Protein AF-A0A8T6DX79-F1 (afdb_monomer_lite)

Structure (mmCIF, N/CA/C/O backbone):
data_AF-A0A8T6DX79-F1
#
_entry.id   AF-A0A8T6DX79-F1
#
loop_
_atom_site.group_PDB
_atom_site.id
_atom_site.type_symbol
_atom_site.label_atom_id
_atom_site.label_alt_id
_atom_site.label_comp_id
_atom_site.label_asym_id
_atom_site.label_entity_id
_atom_site.label_seq_id
_atom_site.pdbx_PDB_ins_code
_atom_site.Cartn_x
_atom_site.Cartn_y
_atom_site.Cartn_z
_atom_site.occupancy
_atom_site.B_iso_or_equiv
_atom_site.auth_seq_id
_atom_site.auth_comp_id
_atom_site.auth_asym_id
_atom_site.auth_atom_id
_atom_site.pdbx_PDB_model_num
ATOM 1 N N . MET A 1 1 ? -16.653 10.012 20.484 1.00 78.50 1 MET A N 1
ATOM 2 C CA . MET A 1 1 ? -17.077 10.341 19.106 1.00 78.50 1 MET A CA 1
ATOM 3 C C . MET A 1 1 ? -15.814 10.421 18.274 1.00 78.50 1 MET A C 1
ATOM 5 O O . MET A 1 1 ? -14.936 11.178 18.661 1.00 78.50 1 MET A O 1
ATOM 9 N N . ALA A 1 2 ? -15.679 9.596 17.235 1.00 87.50 2 ALA A N 1
ATOM 10 C CA . ALA A 1 2 ? -14.540 9.672 16.322 1.00 87.50 2 ALA A CA 1
ATOM 11 C C . ALA A 1 2 ? -14.787 10.757 15.262 1.00 87.50 2 ALA A C 1
ATOM 13 O O . ALA A 1 2 ? -15.938 11.005 14.898 1.00 87.50 2 ALA A O 1
ATOM 14 N N . THR A 1 3 ? -13.716 11.373 14.764 1.00 96.00 3 THR A N 1
ATOM 15 C CA . THR A 1 3 ? -13.777 12.414 13.730 1.00 96.00 3 THR A CA 1
ATOM 16 C C . THR A 1 3 ? -12.907 12.004 12.551 1.00 96.00 3 THR A C 1
ATOM 18 O O . THR A 1 3 ? -11.739 11.670 12.727 1.00 96.00 3 THR A O 1
ATOM 21 N N . ILE A 1 4 ? -13.461 12.050 11.339 1.00 97.06 4 ILE A N 1
ATOM 22 C CA . ILE A 1 4 ? -12.685 11.867 10.109 1.00 97.06 4 ILE A CA 1
ATOM 23 C C . ILE A 1 4 ? -12.066 13.217 9.750 1.00 97.06 4 ILE A C 1
ATOM 25 O O . ILE A 1 4 ? -12.785 14.160 9.428 1.00 97.06 4 ILE A O 1
ATOM 29 N N . VAL A 1 5 ? -10.737 13.302 9.812 1.00 97.88 5 VAL A N 1
ATOM 30 C CA . VAL A 1 5 ? -9.989 14.547 9.555 1.00 97.88 5 VAL A CA 1
ATOM 31 C C . VAL A 1 5 ? -9.485 14.668 8.116 1.00 97.88 5 VAL A C 1
ATOM 33 O O . VAL A 1 5 ? -9.129 15.757 7.678 1.00 97.88 5 VAL A O 1
ATOM 36 N N . GLY A 1 6 ? -9.484 13.573 7.350 1.00 97.38 6 GLY A N 1
ATOM 37 C CA . GLY A 1 6 ? -9.036 13.579 5.962 1.00 97.38 6 GLY A CA 1
ATOM 38 C C . GLY A 1 6 ? -9.312 12.273 5.227 1.00 97.38 6 GLY A C 1
ATOM 39 O O . GLY A 1 6 ? -9.641 11.246 5.821 1.00 97.38 6 GLY A O 1
ATOM 40 N N . THR A 1 7 ? -9.181 12.315 3.905 1.00 97.38 7 THR A N 1
ATOM 41 C CA . THR A 1 7 ? -9.243 11.137 3.036 1.00 97.38 7 THR A CA 1
ATOM 42 C C . THR A 1 7 ? -8.224 11.306 1.921 1.00 97.38 7 THR A C 1
ATOM 44 O O . 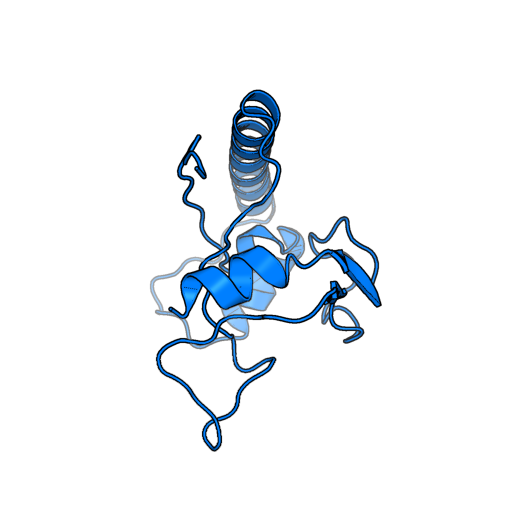THR A 1 7 ? -8.155 12.358 1.288 1.00 97.38 7 THR A O 1
ATOM 47 N N . PHE A 1 8 ? -7.427 10.268 1.691 1.00 96.56 8 PHE A N 1
ATOM 48 C CA . PHE A 1 8 ? -6.294 10.309 0.778 1.00 96.56 8 PHE A CA 1
ATOM 49 C C . PHE A 1 8 ? -6.288 9.086 -0.129 1.00 96.56 8 PHE A C 1
ATOM 51 O O . PHE A 1 8 ? -6.672 7.995 0.285 1.00 96.56 8 PHE A O 1
ATOM 58 N N . PHE A 1 9 ? -5.814 9.270 -1.359 1.00 95.38 9 PHE A N 1
ATOM 59 C CA . PHE A 1 9 ? -5.777 8.222 -2.372 1.00 95.38 9 PHE A CA 1
ATOM 60 C C . PHE A 1 9 ? -4.421 8.239 -3.070 1.00 95.38 9 PHE A C 1
ATOM 62 O O . PHE A 1 9 ? -3.950 9.294 -3.494 1.00 95.38 9 PHE A O 1
ATOM 69 N N . HIS A 1 10 ? -3.802 7.071 -3.223 1.00 9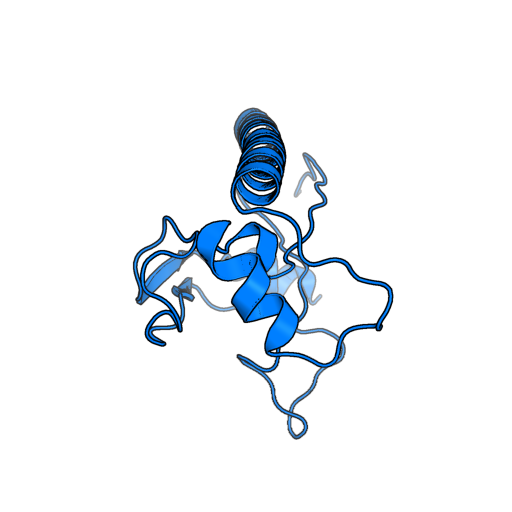2.81 10 HIS A N 1
ATOM 70 C CA . HIS A 1 10 ? -2.617 6.907 -4.055 1.00 92.81 10 HIS A CA 1
ATOM 71 C C . HIS A 1 10 ? -2.547 5.492 -4.634 1.00 92.81 10 HIS A C 1
ATOM 73 O O . HIS A 1 10 ? -3.194 4.565 -4.152 1.00 92.81 10 HIS A O 1
ATOM 79 N N . SER A 1 11 ? -1.734 5.318 -5.675 1.00 91.25 11 SER A N 1
ATOM 80 C CA . SER A 1 11 ? -1.448 3.994 -6.230 1.00 91.25 11 SER A CA 1
ATOM 81 C C . SER A 1 11 ? -0.489 3.214 -5.326 1.00 91.25 11 SER A C 1
ATOM 83 O O . SER A 1 11 ? 0.515 3.766 -4.870 1.00 91.25 11 SER A O 1
ATOM 85 N N . HIS A 1 12 ? -0.754 1.925 -5.117 1.00 88.50 12 HIS A N 1
ATOM 86 C CA . HIS A 1 12 ? 0.164 0.969 -4.481 1.00 88.50 12 HIS A CA 1
ATOM 87 C C . HIS A 1 12 ? 0.815 0.022 -5.512 1.00 88.50 12 HIS A C 1
ATOM 89 O O . HIS A 1 12 ? 1.363 -1.022 -5.160 1.00 88.50 12 HIS A O 1
ATOM 95 N N . GLY A 1 13 ? 0.755 0.366 -6.805 1.00 84.00 13 GLY A N 1
ATOM 96 C CA . GLY A 1 13 ? 1.368 -0.434 -7.865 1.00 84.00 13 GLY A CA 1
ATOM 97 C C . GLY A 1 13 ? 2.884 -0.536 -7.688 1.00 84.00 13 GLY A C 1
ATOM 98 O O . GLY A 1 13 ? 3.528 0.434 -7.317 1.00 84.00 13 GLY A O 1
ATOM 99 N N . GLY A 1 14 ? 3.476 -1.693 -7.999 1.00 76.94 14 GLY A N 1
ATOM 100 C CA . GLY A 1 14 ? 4.878 -1.986 -7.662 1.00 76.94 14 GLY A CA 1
ATOM 101 C C . GLY A 1 14 ? 5.880 -0.873 -8.004 1.00 76.94 14 GLY A C 1
ATOM 102 O O . GLY A 1 14 ? 6.727 -0.548 -7.182 1.00 76.94 14 GLY A O 1
ATOM 103 N N . THR A 1 15 ? 5.760 -0.211 -9.159 1.00 80.88 15 THR A N 1
ATOM 104 C CA . THR A 1 15 ? 6.683 0.865 -9.578 1.00 80.88 15 THR A CA 1
ATOM 105 C C . THR A 1 15 ? 6.684 2.093 -8.667 1.00 80.88 15 THR A C 1
ATOM 107 O O . THR A 1 15 ? 7.612 2.883 -8.756 1.00 80.88 15 THR A O 1
ATOM 110 N N . THR A 1 16 ? 5.701 2.265 -7.778 1.00 85.00 16 THR A N 1
ATOM 111 C CA . THR A 1 16 ? 5.708 3.353 -6.785 1.00 85.00 16 THR A CA 1
ATOM 112 C C . THR A 1 16 ? 6.679 3.113 -5.631 1.00 85.00 16 THR A C 1
ATOM 114 O O . THR A 1 16 ? 7.015 4.055 -4.925 1.00 85.00 16 THR A O 1
ATOM 117 N N . SER A 1 17 ? 7.132 1.871 -5.439 1.00 76.81 17 SER A N 1
ATOM 118 C CA . SER A 1 17 ? 8.103 1.496 -4.403 1.00 76.81 17 SER A CA 1
ATOM 119 C C . SER A 1 17 ? 9.383 0.874 -4.971 1.00 76.81 17 SER A C 1
ATOM 121 O O . SER A 1 17 ? 10.363 0.734 -4.246 1.00 76.81 17 SER A O 1
ATOM 123 N N . LEU A 1 18 ? 9.412 0.513 -6.260 1.00 81.31 18 LEU A N 1
ATOM 124 C CA . LEU A 1 18 ? 10.601 -0.011 -6.943 1.00 81.31 18 LEU A CA 1
ATOM 125 C C . LEU A 1 18 ? 11.558 1.117 -7.375 1.00 81.31 18 LEU A C 1
ATOM 127 O O . LEU A 1 18 ? 11.086 2.101 -7.946 1.00 81.31 18 LEU A O 1
ATOM 131 N N . PRO A 1 19 ? 12.886 0.944 -7.227 1.00 85.56 19 PRO A N 1
ATOM 132 C CA . PRO A 1 19 ? 13.885 1.783 -7.870 1.00 85.56 19 PRO A C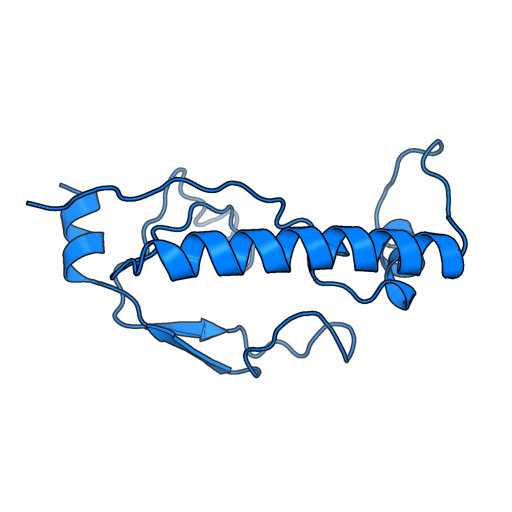A 1
ATOM 133 C C . PRO A 1 19 ? 13.669 1.839 -9.385 1.00 85.56 19 PRO A C 1
ATOM 135 O O . PRO A 1 19 ? 13.357 0.801 -9.991 1.00 85.56 19 PRO A O 1
ATOM 138 N N . PRO A 1 20 ? 13.817 3.021 -10.006 1.00 91.19 20 PRO A N 1
ATOM 139 C CA . PRO A 1 20 ? 13.594 3.213 -11.438 1.00 91.19 20 PRO A CA 1
ATOM 140 C C . PRO A 1 20 ? 14.473 2.324 -12.330 1.00 91.19 20 PRO A C 1
ATOM 142 O O . PRO A 1 20 ? 14.060 1.969 -13.435 1.00 91.19 20 PRO A O 1
ATOM 145 N N . GLU A 1 21 ? 15.642 1.905 -11.846 1.00 90.56 21 GLU A N 1
ATOM 146 C CA . GLU A 1 21 ? 16.586 1.001 -12.515 1.00 90.56 21 GLU A CA 1
ATOM 147 C C . GLU A 1 21 ? 15.960 -0.366 -12.810 1.00 90.56 21 GLU A C 1
ATOM 149 O O . GLU A 1 21 ? 16.285 -1.011 -13.806 1.00 90.56 21 GLU A O 1
ATOM 154 N N . LEU A 1 22 ? 15.018 -0.794 -11.968 1.00 88.19 22 LEU A N 1
ATOM 155 C CA . LEU A 1 22 ? 14.401 -2.116 -12.029 1.00 88.19 22 LEU A CA 1
ATOM 156 C C . LEU A 1 22 ? 13.064 -2.110 -12.778 1.00 88.19 22 LEU A C 1
ATOM 158 O O . LEU A 1 22 ? 12.449 -3.162 -12.959 1.00 88.19 22 LEU A O 1
ATOM 162 N N . TRP A 1 23 ? 12.576 -0.947 -13.223 1.00 90.00 23 TRP A N 1
ATOM 163 C CA . TRP A 1 23 ? 11.243 -0.827 -13.820 1.00 90.00 23 TRP A CA 1
ATOM 164 C C . TRP A 1 23 ? 11.110 -1.579 -15.143 1.00 90.00 23 TRP A C 1
ATOM 166 O O . TRP A 1 23 ? 10.087 -2.222 -15.369 1.00 90.00 23 TRP A O 1
ATOM 176 N N . VAL A 1 24 ? 12.131 -1.535 -16.004 1.00 90.62 24 VAL A N 1
ATOM 177 C CA . VAL A 1 24 ? 12.123 -2.248 -17.295 1.00 90.62 24 VAL A CA 1
ATOM 178 C C . VAL A 1 24 ? 12.135 -3.760 -17.080 1.00 90.62 24 VAL A C 1
ATOM 180 O O . VAL A 1 24 ? 11.306 -4.463 -17.653 1.00 90.62 24 VAL A O 1
ATOM 183 N N . GLU A 1 25 ? 13.015 -4.259 -16.207 1.00 87.62 25 GLU A N 1
ATOM 184 C CA . GLU A 1 25 ? 13.063 -5.681 -15.844 1.00 87.62 25 GLU A CA 1
ATOM 185 C C . GLU A 1 25 ? 11.708 -6.148 -15.296 1.00 87.62 25 GLU A C 1
ATOM 187 O O . GLU A 1 25 ? 11.127 -7.118 -15.782 1.00 87.62 25 GLU A O 1
ATOM 192 N N . ARG A 1 26 ? 11.151 -5.410 -14.328 1.00 85.06 26 ARG A N 1
ATOM 193 C CA . ARG A 1 26 ? 9.867 -5.738 -13.695 1.00 85.06 26 ARG A CA 1
ATOM 194 C C . ARG A 1 26 ? 8.697 -5.691 -14.669 1.00 85.06 26 ARG A C 1
ATOM 196 O O . ARG A 1 26 ? 7.793 -6.516 -14.550 1.00 85.06 26 ARG A O 1
ATOM 203 N N . ARG A 1 27 ? 8.715 -4.758 -15.623 1.00 86.75 27 ARG A N 1
ATOM 204 C CA . ARG A 1 27 ? 7.721 -4.659 -16.694 1.00 86.75 27 ARG A CA 1
ATOM 205 C C . ARG A 1 27 ? 7.801 -5.869 -17.627 1.00 86.75 27 ARG A C 1
ATOM 207 O O . ARG A 1 27 ? 6.776 -6.482 -17.894 1.00 86.75 27 ARG A O 1
ATOM 214 N N . ASN A 1 28 ? 9.004 -6.248 -18.054 1.00 87.69 28 ASN A N 1
ATOM 215 C CA . ASN A 1 28 ? 9.222 -7.378 -18.961 1.00 87.69 28 ASN A CA 1
ATOM 216 C C . ASN A 1 28 ? 8.998 -8.749 -18.290 1.00 87.69 28 ASN A C 1
ATOM 218 O O . ASN A 1 28 ? 8.760 -9.735 -18.978 1.00 87.69 28 ASN A O 1
ATOM 222 N N . ALA A 1 29 ? 9.035 -8.824 -16.955 1.00 86.25 29 ALA A N 1
ATOM 223 C CA . ALA A 1 29 ? 8.771 -10.046 -16.190 1.00 86.25 29 ALA A CA 1
ATOM 224 C C . ALA A 1 29 ? 7.284 -10.458 -16.142 1.00 86.25 29 ALA A C 1
ATOM 226 O O . ALA A 1 29 ? 6.940 -11.453 -15.501 1.00 86.25 29 ALA A O 1
ATOM 227 N N . ARG A 1 30 ? 6.381 -9.686 -16.759 1.00 82.19 30 ARG A N 1
ATOM 228 C CA . ARG A 1 30 ? 4.937 -9.948 -16.784 1.00 82.19 30 ARG A CA 1
ATOM 229 C C . ARG A 1 30 ? 4.406 -9.819 -18.214 1.00 82.19 30 ARG A C 1
ATOM 231 O O . ARG A 1 30 ? 4.971 -9.057 -18.994 1.00 82.19 30 ARG A O 1
ATOM 238 N N . PRO A 1 31 ? 3.304 -10.504 -18.567 1.00 86.12 31 PRO A N 1
ATOM 239 C CA . PRO A 1 31 ? 2.604 -10.230 -19.815 1.00 86.12 31 PRO A CA 1
ATOM 240 C C . PRO A 1 31 ? 2.127 -8.774 -19.818 1.00 86.12 31 PRO A C 1
ATOM 242 O O . PRO A 1 31 ? 1.269 -8.388 -19.024 1.00 86.12 31 PRO A O 1
ATOM 245 N N . ILE A 1 32 ? 2.708 -7.961 -20.693 1.00 87.06 32 ILE A N 1
ATOM 246 C CA . ILE A 1 32 ? 2.301 -6.575 -20.931 1.00 87.06 32 ILE A CA 1
ATOM 247 C C . ILE A 1 32 ? 1.759 -6.451 -22.349 1.00 87.06 32 ILE A C 1
ATOM 249 O O . ILE A 1 32 ? 2.061 -7.267 -23.222 1.00 87.06 32 ILE A O 1
ATOM 253 N N . ARG A 1 33 ? 0.960 -5.414 -22.595 1.00 89.12 33 ARG A N 1
ATOM 254 C CA . ARG A 1 33 ? 0.516 -5.107 -23.955 1.00 89.12 33 ARG A CA 1
ATOM 255 C C . ARG A 1 33 ? 1.719 -4.703 -24.815 1.00 89.12 33 ARG A C 1
ATOM 257 O O . ARG A 1 33 ? 2.623 -4.022 -24.335 1.00 89.12 33 ARG A O 1
ATOM 264 N N . ALA A 1 34 ? 1.702 -5.097 -26.088 1.00 87.75 34 ALA A N 1
ATOM 265 C CA . ALA A 1 34 ? 2.799 -4.844 -27.027 1.00 87.75 34 ALA A CA 1
ATOM 266 C C . ALA A 1 34 ? 3.065 -3.347 -27.286 1.00 87.75 34 ALA A C 1
ATOM 268 O O . ALA A 1 34 ? 4.142 -2.990 -27.752 1.00 87.75 34 ALA A O 1
ATOM 269 N N . ASP A 1 35 ? 2.099 -2.477 -26.981 1.00 90.88 35 ASP A N 1
ATOM 270 C CA . ASP A 1 35 ? 2.193 -1.024 -27.133 1.00 90.88 35 ASP A CA 1
ATOM 271 C C . ASP A 1 35 ? 2.856 -0.318 -25.938 1.00 90.88 35 ASP A C 1
ATOM 273 O O . ASP A 1 35 ? 3.050 0.895 -25.982 1.00 90.88 35 ASP A O 1
ATOM 277 N N . VAL A 1 36 ? 3.205 -1.037 -24.865 1.00 87.00 36 VAL A N 1
ATOM 278 C CA . VAL A 1 36 ? 3.865 -0.443 -23.696 1.00 87.00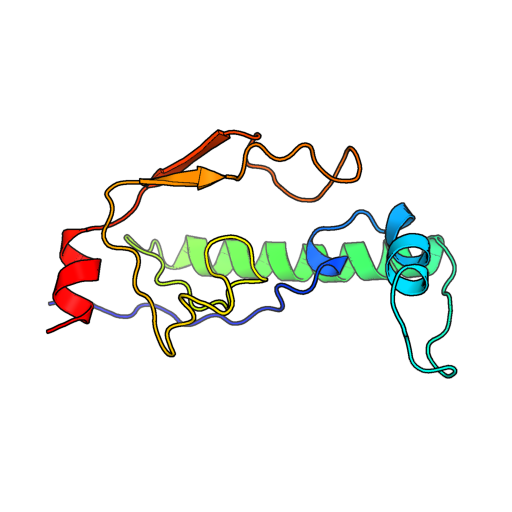 36 VAL A CA 1
ATOM 279 C C . VAL A 1 36 ? 5.364 -0.293 -23.980 1.00 87.00 36 VAL A C 1
ATOM 281 O O . VAL A 1 36 ? 6.067 -1.302 -24.072 1.00 87.00 36 VAL A O 1
ATOM 284 N N . PRO A 1 37 ? 5.896 0.940 -24.087 1.00 89.00 37 PRO A N 1
ATOM 285 C CA . PRO A 1 37 ? 7.295 1.135 -24.426 1.00 89.00 37 PRO A CA 1
ATOM 286 C C . PRO A 1 37 ? 8.213 0.807 -23.244 1.00 89.00 37 PRO A C 1
ATOM 288 O O . PRO A 1 37 ? 7.878 1.027 -22.075 1.00 89.00 37 PRO A O 1
ATOM 291 N N . ASN A 1 38 ? 9.426 0.359 -23.567 1.00 91.94 38 ASN A N 1
ATOM 292 C CA . ASN A 1 38 ? 10.541 0.407 -22.632 1.00 91.94 38 ASN A CA 1
ATOM 293 C C . ASN A 1 38 ? 11.224 1.768 -22.735 1.00 91.94 38 ASN A C 1
ATOM 295 O O . ASN A 1 38 ? 11.849 2.102 -23.736 1.00 91.94 38 ASN A O 1
ATOM 299 N N . GLU A 1 39 ? 11.050 2.562 -21.687 1.00 93.31 39 GLU A N 1
ATOM 300 C CA . GLU A 1 39 ? 11.639 3.891 -21.568 1.00 93.31 39 GLU A CA 1
ATOM 301 C C . GLU A 1 39 ? 13.097 3.809 -21.112 1.00 93.31 39 GLU A C 1
ATOM 303 O O . GLU A 1 39 ? 13.499 2.853 -20.440 1.00 93.31 39 GLU A O 1
ATOM 308 N N . SER A 1 40 ? 13.886 4.829 -21.460 1.00 95.88 40 SER A N 1
ATOM 309 C CA . SER A 1 40 ? 15.268 4.940 -20.995 1.00 95.88 40 SER A CA 1
ATOM 310 C C . SER A 1 40 ? 15.332 5.075 -19.470 1.00 95.88 40 SER A C 1
ATOM 312 O O . SER A 1 40 ? 14.382 5.525 -18.821 1.00 95.88 40 SER A O 1
ATOM 314 N N . LEU A 1 41 ? 16.483 4.724 -18.890 1.00 95.44 41 LEU A N 1
ATOM 315 C CA . LEU A 1 41 ? 16.722 4.885 -17.455 1.00 95.44 41 LEU A CA 1
ATOM 316 C C . LEU A 1 41 ? 16.507 6.336 -16.998 1.00 95.44 41 LEU A C 1
ATOM 318 O O . LEU A 1 41 ? 15.856 6.566 -15.986 1.00 95.44 41 LEU A O 1
ATOM 322 N N . GLU A 1 42 ? 16.980 7.311 -17.776 1.00 97.75 42 GLU A N 1
ATOM 323 C CA . GLU A 1 42 ? 16.795 8.739 -17.496 1.00 97.75 42 GLU A CA 1
ATOM 324 C C . GLU A 1 42 ? 15.310 9.123 -17.376 1.00 97.75 42 GLU A C 1
ATOM 326 O O . GLU A 1 42 ? 14.907 9.805 -16.429 1.00 97.75 42 GLU A O 1
ATOM 331 N N . VAL A 1 43 ? 14.467 8.629 -18.291 1.00 96.56 43 VAL A N 1
ATOM 332 C CA . VAL A 1 43 ? 13.017 8.870 -18.249 1.00 96.56 43 VAL A CA 1
ATOM 333 C C . VAL A 1 43 ? 12.383 8.192 -17.031 1.00 96.56 43 VAL A C 1
ATOM 335 O O . VAL A 1 43 ? 11.544 8.808 -16.367 1.00 96.56 43 VAL A O 1
ATOM 338 N N . ASN A 1 44 ? 12.798 6.965 -16.695 1.00 94.94 44 ASN A N 1
ATOM 339 C CA . ASN A 1 44 ? 12.315 6.263 -15.501 1.00 94.94 44 ASN A CA 1
ATOM 340 C C . ASN A 1 44 ? 12.692 7.016 -14.216 1.00 94.94 44 ASN A C 1
ATOM 342 O O . ASN A 1 44 ? 11.821 7.242 -13.379 1.00 94.94 44 ASN A O 1
ATOM 346 N N . ILE A 1 45 ? 13.940 7.481 -14.084 1.00 95.00 45 ILE A N 1
ATOM 347 C CA . ILE A 1 45 ? 14.402 8.290 -12.941 1.00 95.00 45 ILE A CA 1
ATOM 348 C C . ILE A 1 45 ? 13.573 9.572 -12.827 1.00 95.00 45 ILE A C 1
ATOM 350 O O . ILE A 1 45 ? 13.049 9.890 -11.760 1.00 95.00 45 ILE A O 1
ATOM 354 N N . SER A 1 46 ? 13.378 10.286 -13.940 1.00 96.25 46 SER A N 1
ATOM 355 C CA . SER A 1 46 ? 12.553 11.498 -13.973 1.00 96.25 46 SER A CA 1
ATOM 356 C C . SER A 1 46 ? 11.117 11.237 -13.491 1.00 96.25 46 SER A C 1
ATOM 358 O O . SER A 1 46 ? 10.554 12.026 -12.729 1.00 96.25 46 SER A O 1
ATOM 360 N N . LYS A 1 47 ? 10.510 10.113 -13.892 1.00 94.44 47 LYS A N 1
ATOM 361 C CA . LYS A 1 47 ? 9.171 9.695 -13.443 1.00 94.44 47 LYS A CA 1
ATOM 362 C C . LYS A 1 47 ? 9.132 9.285 -11.972 1.00 94.44 47 LYS A C 1
ATOM 364 O O . LYS A 1 47 ? 8.186 9.659 -11.276 1.00 94.44 47 LYS A O 1
ATOM 369 N N . ALA A 1 48 ? 10.131 8.544 -11.502 1.00 92.25 48 ALA A N 1
ATOM 370 C CA . ALA A 1 48 ? 10.248 8.146 -10.103 1.00 92.25 48 ALA A CA 1
ATOM 371 C C . ALA A 1 48 ? 10.347 9.379 -9.198 1.00 92.25 48 ALA A C 1
ATOM 373 O O . ALA A 1 48 ? 9.573 9.499 -8.253 1.00 92.25 48 ALA A O 1
ATOM 374 N N . ASN A 1 49 ? 11.180 10.358 -9.565 1.00 93.31 49 ASN A N 1
ATOM 375 C CA . ASN A 1 49 ? 11.311 11.616 -8.830 1.00 93.31 49 ASN A CA 1
ATOM 376 C C . ASN A 1 49 ? 9.976 12.362 -8.721 1.00 93.31 49 ASN A C 1
ATOM 378 O O . ASN A 1 49 ? 9.588 12.768 -7.629 1.00 93.31 49 ASN A O 1
ATOM 382 N N . ARG A 1 50 ? 9.219 12.486 -9.821 1.00 94.38 50 ARG A N 1
ATOM 383 C CA . ARG A 1 50 ? 7.878 13.102 -9.778 1.00 94.38 50 ARG A CA 1
ATOM 384 C C . ARG A 1 50 ? 6.898 12.326 -8.896 1.00 94.38 50 ARG A C 1
ATOM 386 O O . ARG A 1 50 ? 6.078 12.931 -8.215 1.00 94.38 50 ARG A O 1
ATOM 393 N N . THR A 1 51 ? 6.978 10.998 -8.910 1.00 92.81 51 THR A N 1
ATOM 394 C CA . THR A 1 51 ? 6.122 10.132 -8.086 1.00 92.81 51 THR A CA 1
ATOM 395 C C . THR A 1 51 ? 6.431 10.316 -6.601 1.00 92.81 51 THR A C 1
ATOM 397 O O . THR A 1 51 ? 5.521 10.526 -5.802 1.00 92.81 51 THR A O 1
ATOM 400 N N . HIS A 1 52 ? 7.713 10.301 -6.230 1.00 89.75 52 HIS A N 1
ATOM 401 C CA . HIS A 1 52 ? 8.153 10.484 -4.847 1.00 89.75 52 HIS A CA 1
ATOM 402 C C . HIS A 1 52 ? 7.896 11.899 -4.331 1.00 89.75 52 HIS A C 1
ATOM 404 O O . HIS A 1 52 ? 7.552 12.061 -3.164 1.00 89.75 52 HIS A O 1
ATOM 410 N N . GLU A 1 53 ? 7.967 12.908 -5.196 1.00 92.94 53 GLU A N 1
ATOM 411 C CA . GLU A 1 53 ? 7.549 14.263 -4.845 1.00 92.94 53 GLU A CA 1
ATOM 412 C C . GLU A 1 53 ? 6.048 14.328 -4.511 1.00 92.94 53 GLU A C 1
ATOM 414 O O . GLU A 1 53 ? 5.651 14.947 -3.525 1.00 92.94 53 GLU A O 1
ATOM 419 N N . GLY A 1 54 ? 5.207 13.600 -5.253 1.00 93.31 54 GLY A N 1
ATOM 420 C CA . GLY A 1 54 ? 3.795 13.421 -4.900 1.00 93.31 54 GLY A CA 1
ATOM 421 C C . GLY A 1 54 ? 3.602 12.759 -3.529 1.00 93.31 54 GLY A C 1
ATOM 422 O O . GLY A 1 54 ? 2.767 13.205 -2.741 1.00 93.31 54 GLY A O 1
ATOM 423 N N . PHE A 1 55 ? 4.403 11.739 -3.199 1.00 92.44 55 PHE A N 1
ATOM 424 C CA . PHE A 1 55 ? 4.371 11.117 -1.870 1.00 92.44 55 PHE A CA 1
ATOM 425 C C . PHE A 1 55 ? 4.870 12.033 -0.756 1.00 92.44 55 PHE A C 1
ATOM 427 O O . PHE A 1 55 ? 4.327 11.977 0.346 1.00 92.44 55 PHE A O 1
ATOM 434 N N . ARG A 1 56 ? 5.853 12.899 -1.025 1.00 92.56 56 ARG A N 1
ATOM 435 C CA . ARG A 1 56 ? 6.300 13.920 -0.070 1.00 92.56 56 ARG A CA 1
ATOM 436 C C . ARG A 1 56 ? 5.142 14.845 0.302 1.00 92.56 56 ARG A C 1
ATOM 438 O O . ARG A 1 56 ? 4.865 15.016 1.485 1.00 92.56 56 ARG A O 1
ATOM 445 N N . VAL A 1 57 ? 4.417 15.355 -0.695 1.00 95.69 57 VAL A N 1
ATOM 446 C CA . VAL A 1 57 ? 3.230 16.194 -0.471 1.00 95.69 57 VAL A CA 1
ATOM 447 C C . VAL A 1 57 ? 2.155 15.432 0.305 1.00 95.69 57 VAL A C 1
ATOM 449 O O . VAL A 1 57 ? 1.607 15.961 1.267 1.00 95.69 57 VAL A O 1
ATOM 452 N N . LEU A 1 58 ? 1.869 14.179 -0.063 1.00 95.50 58 LEU A N 1
ATOM 453 C CA . LEU A 1 58 ? 0.899 13.352 0.662 1.00 95.50 58 LEU A CA 1
ATOM 454 C C . LEU A 1 58 ? 1.286 13.178 2.139 1.00 95.50 58 LEU A C 1
ATOM 456 O O . LEU A 1 58 ? 0.443 13.344 3.019 1.00 95.50 58 LEU A O 1
ATOM 460 N N . ARG A 1 59 ? 2.562 12.886 2.414 1.00 93.94 59 ARG A N 1
ATOM 461 C CA . ARG A 1 59 ? 3.093 12.759 3.775 1.00 93.94 59 ARG A CA 1
ATOM 462 C C . ARG A 1 59 ? 2.892 14.044 4.572 1.00 93.94 59 ARG A C 1
ATOM 464 O O . ARG A 1 59 ? 2.489 13.971 5.727 1.00 93.94 59 ARG A O 1
ATOM 471 N N . GLU A 1 60 ? 3.173 15.196 3.972 1.00 96.69 60 GLU A N 1
ATOM 472 C CA . GLU A 1 60 ? 2.990 16.502 4.613 1.00 96.69 60 GLU A CA 1
ATOM 473 C C . GLU A 1 60 ? 1.525 16.760 4.950 1.00 96.69 60 GLU A C 1
ATOM 475 O O . GLU A 1 60 ? 1.224 17.094 6.090 1.00 96.69 60 GLU A O 1
ATOM 480 N N . ARG A 1 61 ? 0.602 16.497 4.018 1.00 97.81 61 ARG A N 1
ATOM 481 C CA . ARG A 1 61 ? -0.838 16.669 4.267 1.00 97.81 61 ARG A CA 1
ATOM 482 C C . ARG A 1 61 ? -1.383 15.738 5.342 1.00 97.81 61 ARG A C 1
ATOM 484 O O . ARG A 1 61 ? -2.238 16.152 6.111 1.00 97.81 61 ARG A O 1
ATOM 491 N N . ILE A 1 62 ? -0.906 14.496 5.409 1.00 96.88 62 ILE A N 1
ATOM 492 C CA . ILE A 1 62 ? -1.283 13.580 6.493 1.00 96.88 62 ILE A CA 1
ATOM 493 C C . ILE A 1 62 ? -0.725 14.087 7.829 1.00 96.88 62 ILE A C 1
ATOM 495 O O . ILE A 1 62 ? -1.446 14.087 8.819 1.00 96.88 62 ILE A O 1
ATOM 499 N N . ALA A 1 63 ? 0.533 14.538 7.859 1.00 96.06 63 ALA A N 1
ATOM 500 C CA . ALA A 1 63 ? 1.169 15.034 9.077 1.00 96.06 63 ALA A CA 1
ATOM 501 C C . ALA A 1 63 ? 0.505 16.314 9.614 1.00 96.06 63 ALA A C 1
ATOM 503 O O . ALA A 1 63 ? 0.330 16.431 10.819 1.00 96.06 63 ALA A O 1
ATOM 504 N N . GLU A 1 64 ? 0.091 17.233 8.735 1.00 98.25 64 GLU A N 1
ATOM 505 C CA . GLU A 1 64 ? -0.643 18.460 9.091 1.00 98.25 64 GLU A CA 1
ATOM 506 C C . GLU A 1 64 ? -1.975 18.191 9.812 1.00 98.25 64 GLU A C 1
ATOM 508 O O . GLU A 1 64 ? -2.447 19.048 10.552 1.00 98.25 64 GLU A O 1
ATOM 513 N N . LEU A 1 65 ? -2.593 17.027 9.584 1.00 98.12 65 LEU A N 1
ATOM 514 C CA . LEU A 1 65 ? -3.860 16.645 10.213 1.00 98.12 65 LEU A CA 1
ATOM 515 C C . LEU A 1 65 ? -3.692 15.935 11.558 1.00 98.12 65 LEU A C 1
ATOM 517 O O . LEU A 1 65 ? -4.699 15.685 12.215 1.00 98.12 65 LEU A O 1
ATOM 521 N N . GLU A 1 66 ? -2.460 15.561 11.919 1.00 97.25 66 GLU A N 1
ATOM 522 C CA . GLU A 1 66 ? -2.124 14.852 13.161 1.00 97.25 66 GLU A CA 1
ATOM 523 C C . GLU A 1 66 ? -3.094 13.692 13.506 1.00 97.25 66 GLU A C 1
ATOM 525 O O . GLU A 1 66 ? -3.639 13.653 14.608 1.00 97.25 66 GLU A O 1
ATOM 530 N N . PRO A 1 67 ? -3.368 12.741 12.585 1.00 96.88 67 PRO A N 1
ATOM 531 C CA . PRO A 1 67 ? -4.334 11.681 12.851 1.00 96.88 67 PRO A CA 1
ATOM 532 C C . PRO A 1 67 ? -3.807 10.678 13.885 1.00 96.88 67 PRO A C 1
ATOM 534 O O . PRO A 1 67 ? -2.683 10.190 13.764 1.00 96.88 67 PRO A O 1
ATOM 537 N N . ASP A 1 68 ? -4.663 10.274 14.827 1.00 96.81 68 ASP A N 1
ATOM 538 C CA . ASP A 1 68 ? -4.348 9.202 15.784 1.00 96.81 68 ASP A CA 1
ATOM 539 C C . ASP A 1 68 ? -4.260 7.824 15.105 1.00 96.81 68 ASP A C 1
ATOM 541 O O . ASP A 1 68 ? -3.475 6.961 15.500 1.00 96.81 68 ASP A O 1
ATOM 545 N N . VAL A 1 69 ? -5.088 7.599 14.076 1.00 95.81 69 VAL A N 1
ATOM 546 C CA . VAL A 1 69 ? -5.194 6.321 13.362 1.00 95.81 69 VAL A CA 1
ATOM 547 C C . VAL A 1 69 ? -5.369 6.548 11.863 1.00 95.81 69 VAL A C 1
ATOM 549 O O . VAL A 1 69 ? -6.189 7.359 11.433 1.00 95.81 69 VAL A O 1
ATOM 552 N N . LEU A 1 70 ? -4.645 5.769 11.056 1.00 95.88 70 LEU A N 1
ATOM 553 C CA . LEU A 1 70 ? -4.880 5.642 9.618 1.00 95.88 70 LEU A CA 1
ATOM 554 C C . LEU A 1 70 ? -5.643 4.345 9.333 1.00 95.88 70 LEU A C 1
ATOM 556 O O . LEU A 1 70 ? -5.126 3.252 9.560 1.00 95.88 70 LEU A O 1
ATOM 560 N N . VAL A 1 71 ? -6.858 4.464 8.794 1.00 96.06 71 VAL A N 1
ATOM 561 C CA . VAL A 1 71 ? -7.611 3.319 8.262 1.00 96.06 71 VAL A CA 1
ATOM 562 C C . VAL A 1 71 ? -7.220 3.131 6.798 1.00 96.06 71 VAL A C 1
ATOM 564 O O . VAL A 1 71 ? -7.504 3.986 5.960 1.00 96.06 71 VAL A O 1
ATOM 567 N N . ILE A 1 72 ? -6.533 2.029 6.495 1.00 95.12 72 ILE A N 1
ATOM 568 C CA . ILE A 1 72 ? -5.962 1.760 5.170 1.00 95.12 72 ILE A CA 1
ATOM 569 C C . ILE A 1 72 ? -6.822 0.731 4.438 1.00 95.12 72 ILE A C 1
ATOM 571 O O . ILE A 1 72 ? -7.016 -0.382 4.922 1.00 95.12 72 ILE A O 1
ATOM 575 N N . PHE A 1 73 ? -7.279 1.095 3.242 1.00 95.44 73 PHE A N 1
ATOM 576 C CA . PHE A 1 73 ? -7.952 0.193 2.312 1.00 95.44 73 PHE A CA 1
ATOM 577 C C . PHE A 1 73 ? -6.960 -0.239 1.228 1.00 95.44 73 PHE A C 1
ATOM 579 O O . PHE A 1 73 ? -6.412 0.601 0.515 1.00 95.44 73 PHE A O 1
ATOM 586 N N . SER A 1 74 ? -6.729 -1.543 1.108 1.00 92.19 74 SER A N 1
ATOM 587 C CA . SER A 1 74 ? -5.871 -2.155 0.090 1.00 92.19 74 SER A CA 1
ATOM 588 C C . SER A 1 74 ? -6.387 -3.554 -0.227 1.00 92.19 74 SER A C 1
ATOM 590 O O . SER A 1 74 ? -7.120 -4.136 0.573 1.00 92.19 74 SER A O 1
ATOM 592 N N . ASP A 1 75 ? -5.996 -4.098 -1.375 1.00 92.50 75 ASP A N 1
ATOM 593 C CA . ASP A 1 75 ? -6.151 -5.520 -1.647 1.00 92.50 75 ASP A CA 1
ATOM 594 C C . ASP A 1 75 ? -4.968 -6.329 -1.089 1.00 92.50 75 ASP A C 1
ATOM 596 O O . ASP A 1 75 ? -3.909 -5.785 -0.758 1.00 92.50 75 ASP A O 1
ATOM 600 N N . ASP A 1 76 ? -5.175 -7.641 -0.961 1.00 90.69 76 ASP A N 1
ATOM 601 C CA . ASP A 1 76 ? -4.115 -8.605 -0.682 1.00 90.69 76 ASP A CA 1
ATOM 602 C C . ASP A 1 76 ? -3.608 -9.188 -2.006 1.00 90.69 76 ASP A C 1
ATOM 604 O O . ASP A 1 76 ? -4.361 -9.796 -2.769 1.00 90.69 76 ASP A O 1
ATOM 608 N N . GLN A 1 77 ? -2.314 -9.027 -2.278 1.00 88.62 77 GLN A N 1
ATOM 609 C CA . GLN A 1 77 ? -1.661 -9.527 -3.494 1.00 88.62 77 GLN A CA 1
ATOM 610 C C . GLN A 1 77 ? -1.264 -11.015 -3.354 1.00 88.62 77 GLN A C 1
ATOM 612 O O . GLN A 1 77 ? -0.170 -11.409 -3.770 1.00 88.62 77 GLN A O 1
ATOM 617 N N . LEU A 1 78 ? -2.146 -11.832 -2.757 1.00 88.00 78 LEU A N 1
ATOM 618 C CA . LEU A 1 78 ? -1.911 -13.227 -2.354 1.00 88.00 78 LEU A CA 1
ATOM 619 C C . LEU A 1 78 ? -0.734 -13.368 -1.372 1.00 88.00 78 LEU A C 1
ATOM 621 O O . LEU A 1 78 ? 0.143 -14.228 -1.523 1.00 88.00 78 LEU A O 1
ATOM 625 N N . GLU A 1 79 ? -0.669 -12.463 -0.395 1.00 85.31 79 GLU A N 1
ATOM 626 C CA . GLU A 1 79 ? 0.381 -12.444 0.628 1.00 85.31 79 GLU A CA 1
ATOM 627 C C . GLU A 1 79 ? -0.107 -13.061 1.939 1.00 85.31 79 GLU A C 1
ATOM 629 O O . GLU A 1 79 ? 0.623 -13.852 2.544 1.00 85.31 79 GLU A O 1
ATOM 634 N N . CYS A 1 80 ? -1.333 -12.728 2.342 1.00 88.12 80 CYS A N 1
ATOM 635 C CA . CYS A 1 80 ? -1.992 -13.220 3.549 1.00 88.12 80 CYS A CA 1
ATOM 636 C C . CYS A 1 80 ? -3.122 -14.210 3.245 1.00 88.12 80 CYS A C 1
ATOM 638 O O . CYS A 1 80 ? -3.412 -15.073 4.075 1.00 88.12 80 CYS A O 1
ATOM 640 N N . PHE A 1 81 ? -3.760 -14.083 2.080 1.00 93.00 81 PHE A N 1
ATOM 641 C CA . PHE A 1 81 ? -4.914 -14.879 1.678 1.00 93.00 81 PHE A CA 1
ATOM 642 C C . PHE A 1 81 ? -4.596 -15.720 0.439 1.00 93.00 81 PHE A C 1
ATOM 644 O O . PHE A 1 81 ? -3.790 -15.347 -0.413 1.00 93.00 81 PHE A O 1
ATOM 651 N N . ASP A 1 82 ? -5.245 -16.874 0.330 1.00 92.81 82 ASP A N 1
ATOM 652 C CA . ASP A 1 82 ? -5.200 -17.731 -0.852 1.00 92.81 82 ASP A CA 1
ATOM 653 C C . ASP A 1 82 ? -6.625 -18.018 -1.339 1.00 92.81 82 ASP A C 1
ATOM 655 O O . ASP A 1 82 ? -7.606 -17.568 -0.749 1.00 92.81 82 ASP A O 1
ATOM 659 N N . PHE A 1 83 ? -6.766 -18.781 -2.421 1.00 94.12 83 PHE A N 1
ATOM 660 C CA . PHE A 1 83 ? -8.090 -19.093 -2.965 1.00 94.12 83 PHE A CA 1
ATOM 661 C C . PHE A 1 83 ? -8.934 -20.031 -2.085 1.00 94.12 83 PHE A C 1
ATOM 663 O O . PHE A 1 83 ? -10.121 -20.191 -2.361 1.00 94.12 83 PHE A O 1
ATOM 670 N N . ASN A 1 84 ? -8.371 -20.628 -1.028 1.00 96.62 84 ASN A N 1
ATOM 671 C CA . ASN A 1 84 ? -9.138 -21.386 -0.036 1.00 96.62 84 ASN A CA 1
ATOM 672 C C . ASN A 1 84 ? -9.711 -20.477 1.064 1.00 96.62 84 ASN A C 1
ATOM 674 O O . ASN A 1 84 ? -10.667 -20.860 1.735 1.00 96.62 84 ASN A O 1
ATOM 678 N N . ASN A 1 85 ? -9.143 -19.282 1.250 1.00 94.75 85 ASN A N 1
ATOM 679 C CA . ASN A 1 85 ? -9.586 -18.281 2.213 1.00 94.75 85 ASN A CA 1
ATOM 680 C C . ASN A 1 85 ? -9.464 -16.872 1.612 1.00 94.75 85 ASN A C 1
ATOM 682 O O . ASN A 1 85 ? -8.506 -16.156 1.896 1.00 94.75 85 ASN A O 1
ATOM 686 N N . TYR A 1 86 ? -10.440 -16.494 0.780 1.00 94.94 86 TYR A N 1
ATOM 687 C CA . TYR A 1 86 ? -10.438 -15.248 0.004 1.00 94.94 86 TYR A CA 1
ATOM 688 C C . TYR A 1 86 ? -11.669 -14.383 0.334 1.00 94.94 86 TYR A C 1
ATOM 690 O O . TYR A 1 86 ? -12.660 -14.395 -0.404 1.00 94.94 86 TYR A O 1
ATOM 698 N N . PRO A 1 87 ? -11.676 -13.694 1.490 1.00 95.69 87 PRO A N 1
ATOM 699 C CA . PRO A 1 87 ? -12.838 -12.931 1.926 1.00 95.69 87 PRO A CA 1
ATOM 700 C C . PRO A 1 87 ? -13.070 -11.694 1.047 1.00 95.69 87 PRO A C 1
ATOM 702 O O . PRO A 1 87 ? -12.126 -11.065 0.577 1.00 95.69 87 PRO A O 1
ATOM 705 N N . ALA A 1 88 ? -14.336 -11.293 0.885 1.00 95.00 88 ALA A N 1
ATOM 706 C CA . ALA A 1 88 ? -14.683 -10.049 0.187 1.00 95.00 88 ALA A CA 1
ATOM 707 C C . ALA A 1 88 ? -14.196 -8.798 0.943 1.00 95.00 88 ALA A C 1
ATOM 709 O O . ALA A 1 88 ? -13.785 -7.819 0.328 1.00 95.00 88 ALA A O 1
ATOM 710 N N . PHE A 1 89 ? -14.227 -8.852 2.277 1.00 95.19 89 PHE A N 1
ATOM 711 C CA . PHE A 1 89 ? -13.678 -7.838 3.169 1.00 95.19 89 PHE A CA 1
ATOM 712 C C . PHE A 1 89 ? -12.956 -8.522 4.325 1.00 95.19 89 PHE A C 1
ATOM 714 O O . PHE A 1 89 ? -13.472 -9.479 4.904 1.00 95.19 89 PHE A O 1
ATOM 721 N N . ALA A 1 90 ? -11.789 -8.000 4.684 1.00 95.44 90 ALA A N 1
ATOM 722 C CA . ALA A 1 90 ? -11.049 -8.403 5.869 1.00 95.44 90 ALA A CA 1
ATOM 723 C C . ALA A 1 90 ? -10.625 -7.156 6.648 1.00 95.44 90 ALA A C 1
ATOM 725 O O . ALA A 1 90 ? -10.150 -6.185 6.061 1.00 95.44 90 ALA A O 1
ATOM 726 N N . VAL A 1 91 ? -10.784 -7.195 7.971 1.00 96.50 91 VAL A N 1
ATOM 727 C CA . VAL A 1 91 ? -10.324 -6.144 8.886 1.00 96.50 91 VAL A CA 1
ATOM 728 C C . VAL A 1 91 ? -9.317 -6.761 9.845 1.00 96.50 91 VAL A C 1
ATOM 730 O O . VAL A 1 91 ? -9.605 -7.758 10.507 1.00 96.50 91 VAL A O 1
ATOM 733 N N . TYR A 1 92 ? -8.123 -6.175 9.918 1.00 96.06 92 TYR A N 1
ATOM 734 C CA . TYR A 1 92 ? -7.117 -6.596 10.884 1.00 96.06 92 TYR A CA 1
ATOM 735 C C . TYR A 1 92 ? -7.458 -6.051 12.275 1.00 96.06 92 TYR A C 1
ATOM 737 O O . TYR A 1 92 ? -7.488 -4.839 12.471 1.00 96.06 92 TYR A O 1
ATOM 745 N N . VAL A 1 93 ? -7.687 -6.946 13.240 1.00 97.31 93 VAL A N 1
ATOM 746 C CA . VAL A 1 93 ? -8.054 -6.603 14.632 1.00 97.31 93 VAL A CA 1
ATOM 747 C C . VAL A 1 93 ? -6.926 -6.850 15.642 1.00 97.31 93 VAL A C 1
ATOM 749 O O . VAL A 1 93 ? -7.136 -6.731 16.846 1.00 97.31 93 VAL A O 1
ATOM 752 N N . GLY A 1 94 ? -5.734 -7.233 15.174 1.00 96.88 94 GLY A N 1
ATOM 753 C CA . GLY A 1 94 ? -4.584 -7.489 16.042 1.00 96.88 94 GLY A CA 1
ATOM 754 C C . GLY A 1 94 ? -3.897 -6.209 16.521 1.00 96.88 94 GLY A C 1
ATOM 755 O O . GLY A 1 94 ? -4.068 -5.128 15.958 1.00 96.88 94 GLY A O 1
ATOM 756 N N . ASP A 1 95 ? -3.087 -6.339 17.570 1.00 97.38 95 ASP A N 1
ATOM 757 C CA . ASP A 1 95 ? -2.378 -5.227 18.217 1.00 97.38 95 ASP A CA 1
ATOM 758 C C . ASP A 1 95 ? -1.257 -4.624 17.358 1.00 97.38 95 ASP A C 1
ATOM 760 O O . ASP A 1 95 ? -0.844 -3.487 17.567 1.00 97.38 95 ASP A O 1
ATOM 764 N N . SER A 1 96 ? -0.729 -5.396 16.409 1.00 95.06 96 SER A N 1
ATOM 765 C CA . SER A 1 96 ? 0.446 -5.041 15.622 1.00 95.06 96 SER A CA 1
ATOM 766 C C . SER A 1 96 ? 0.742 -6.095 14.563 1.00 95.06 96 SER A C 1
ATOM 768 O O . SER A 1 96 ? 0.486 -7.276 14.774 1.00 95.06 96 SER A O 1
ATOM 770 N N . TYR A 1 97 ? 1.316 -5.699 13.432 1.00 90.00 97 TYR A N 1
ATOM 771 C CA . TYR A 1 97 ? 1.681 -6.606 12.340 1.00 90.00 97 TYR A CA 1
ATOM 772 C C . TYR A 1 97 ? 3.093 -6.306 11.847 1.00 90.00 97 TYR A C 1
ATOM 774 O O . TYR A 1 97 ? 3.571 -5.176 11.932 1.00 90.00 97 TYR A O 1
ATOM 782 N N . ALA A 1 98 ? 3.790 -7.330 11.361 1.00 86.31 98 ALA A N 1
ATOM 783 C CA . ALA A 1 98 ? 5.157 -7.189 10.880 1.00 86.31 98 ALA A CA 1
ATOM 784 C C . ALA A 1 98 ? 5.188 -7.000 9.363 1.00 86.31 98 ALA A C 1
ATOM 786 O O . ALA A 1 98 ? 4.471 -7.677 8.623 1.00 86.31 98 ALA A O 1
ATOM 787 N N . LYS A 1 99 ? 6.093 -6.144 8.887 1.00 79.38 99 LYS A N 1
ATOM 788 C CA . LYS A 1 99 ? 6.524 -6.177 7.491 1.00 79.38 99 LYS A CA 1
ATOM 789 C C . LYS A 1 99 ? 7.053 -7.579 7.189 1.00 79.38 99 LYS A C 1
ATOM 791 O O . LYS A 1 99 ? 7.923 -8.067 7.913 1.00 79.38 99 LYS A O 1
ATOM 796 N N . SER A 1 100 ? 6.557 -8.188 6.107 1.00 71.56 100 SER A N 1
ATOM 797 C CA . SER A 1 100 ? 6.982 -9.523 5.674 1.00 71.56 100 SER A CA 1
ATOM 798 C C . SER A 1 100 ? 8.513 -9.654 5.717 1.00 71.56 100 SER A C 1
ATOM 800 O O . SER A 1 100 ? 9.200 -8.791 5.160 1.00 71.56 100 SER A O 1
ATOM 802 N N . PRO A 1 101 ? 9.052 -10.713 6.352 1.00 59.94 101 PRO A N 1
ATOM 803 C CA . PRO A 1 101 ? 10.486 -10.970 6.393 1.00 59.94 101 PRO A CA 1
ATOM 804 C C . PRO A 1 101 ? 11.004 -11.524 5.064 1.00 59.94 101 PRO A C 1
ATOM 806 O O . PRO A 1 101 ? 12.193 -11.811 4.968 1.00 59.94 101 PRO A O 1
ATOM 809 N N . ARG A 1 102 ? 10.130 -11.717 4.054 1.00 56.97 102 ARG A N 1
ATOM 810 C CA . ARG A 1 102 ? 10.555 -12.111 2.708 1.00 56.97 102 ARG A CA 1
ATOM 811 C C . ARG A 1 102 ? 11.696 -11.195 2.290 1.00 56.97 102 ARG A C 1
ATOM 813 O O . ARG A 1 102 ? 11.523 -9.973 2.273 1.00 56.97 102 ARG A O 1
ATOM 820 N N . GLU A 1 103 ? 12.832 -11.805 1.954 1.00 51.31 103 GLU A N 1
ATOM 821 C CA . GLU A 1 103 ? 13.939 -11.081 1.351 1.00 51.31 103 GLU A CA 1
ATOM 822 C C . GLU A 1 103 ? 13.372 -10.239 0.205 1.00 51.31 103 GLU A C 1
ATOM 824 O O . GLU A 1 103 ? 12.579 -10.754 -0.603 1.00 51.31 103 GLU A O 1
ATOM 829 N N . PRO A 1 104 ? 13.685 -8.932 0.156 1.00 52.25 104 PRO A N 1
ATOM 830 C CA . PRO A 1 104 ? 13.309 -8.112 -0.975 1.00 52.25 104 PRO A CA 1
ATOM 831 C C . PRO A 1 104 ? 13.690 -8.874 -2.244 1.00 52.25 104 PRO A C 1
ATOM 833 O O . PRO A 1 104 ? 14.839 -9.279 -2.392 1.00 52.25 104 PRO A O 1
ATOM 836 N N . ARG A 1 105 ? 12.752 -9.072 -3.184 1.00 49.16 105 ARG A N 1
ATOM 837 C CA . ARG A 1 105 ? 13.060 -9.763 -4.456 1.00 49.16 105 ARG A CA 1
ATOM 838 C C . ARG A 1 105 ? 14.185 -9.074 -5.255 1.00 49.16 105 ARG A C 1
ATOM 840 O O . ARG A 1 105 ? 14.552 -9.580 -6.306 1.00 49.16 105 ARG A O 1
ATOM 847 N N . THR A 1 106 ? 14.637 -7.905 -4.801 1.00 46.66 106 THR A N 1
ATOM 848 C CA . THR A 1 106 ? 15.703 -7.030 -5.304 1.00 46.66 106 THR A CA 1
ATOM 849 C C . THR A 1 106 ? 16.098 -6.083 -4.159 1.00 46.66 106 THR A C 1
ATOM 851 O O . THR A 1 106 ? 15.216 -5.634 -3.428 1.00 46.66 106 THR A O 1
ATOM 854 N N . ALA A 1 107 ? 17.389 -5.785 -3.995 1.00 39.88 107 ALA A N 1
ATOM 855 C CA . ALA A 1 107 ? 17.979 -5.354 -2.721 1.00 39.88 107 ALA A CA 1
ATOM 856 C C . ALA A 1 107 ? 17.658 -3.931 -2.205 1.00 39.88 107 ALA A C 1
ATOM 858 O O . ALA A 1 107 ? 17.999 -3.647 -1.066 1.00 39.88 107 ALA A O 1
ATOM 859 N N . GLU A 1 108 ? 16.984 -3.040 -2.938 1.00 43.41 108 GLU A N 1
ATOM 860 C CA . GLU A 1 108 ? 16.882 -1.626 -2.504 1.00 43.41 108 GLU A CA 1
ATOM 861 C C . GLU A 1 108 ? 15.500 -1.000 -2.728 1.00 43.41 108 GLU A C 1
ATOM 863 O O . GLU A 1 108 ? 15.359 0.052 -3.336 1.00 43.41 108 GLU A O 1
ATOM 868 N N . ILE A 1 109 ? 14.426 -1.653 -2.285 1.00 43.38 109 ILE A N 1
ATOM 869 C CA . ILE A 1 109 ? 13.069 -1.278 -2.716 1.00 43.38 109 ILE A CA 1
ATOM 870 C C . ILE A 1 109 ? 12.252 -0.635 -1.600 1.00 43.38 109 ILE A C 1
ATOM 872 O O . ILE A 1 109 ? 11.652 -1.331 -0.781 1.00 43.38 109 ILE A O 1
ATOM 876 N N . GLY A 1 110 ? 12.228 0.705 -1.616 1.00 45.28 110 GLY A N 1
ATOM 877 C CA . GLY A 1 110 ? 11.086 1.573 -1.278 1.00 45.28 110 GLY A CA 1
ATOM 878 C C . GLY A 1 110 ? 10.377 1.367 0.053 1.00 45.28 110 GLY A C 1
ATOM 879 O O . GLY A 1 110 ? 9.197 1.686 0.174 1.00 45.28 110 GLY A O 1
ATOM 880 N N . ARG A 1 111 ? 11.049 0.813 1.057 1.00 52.91 111 ARG A N 1
ATOM 881 C CA . ARG A 1 111 ? 10.446 0.557 2.362 1.00 52.91 111 ARG A CA 1
ATOM 882 C C . ARG A 1 111 ? 11.395 1.062 3.431 1.00 52.91 111 ARG A C 1
ATOM 884 O O . ARG A 1 111 ? 12.263 0.322 3.868 1.00 52.91 111 ARG A O 1
ATOM 891 N N . HIS A 1 112 ? 11.190 2.302 3.869 1.00 56.66 112 HIS A N 1
ATOM 892 C CA . HIS A 1 112 ? 11.912 2.880 5.012 1.00 56.66 112 HIS A CA 1
ATOM 893 C C . HIS A 1 112 ? 11.739 2.072 6.312 1.00 56.66 112 HIS A C 1
ATOM 895 O O . HIS A 1 112 ? 12.485 2.269 7.262 1.00 56.66 112 HIS A O 1
ATOM 901 N N . ALA A 1 113 ? 10.757 1.168 6.368 1.00 66.56 113 ALA A N 1
ATOM 902 C CA . ALA A 1 113 ? 10.632 0.189 7.435 1.00 66.56 113 ALA A CA 1
ATOM 903 C C . ALA A 1 113 ? 11.515 -1.031 7.135 1.00 66.56 113 ALA A C 1
ATOM 905 O O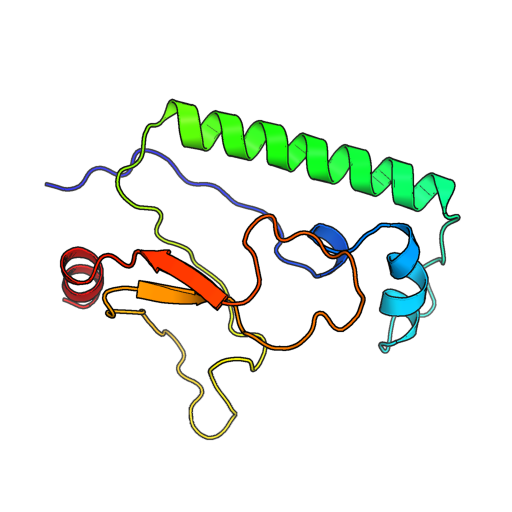 . ALA A 1 113 ? 11.308 -1.691 6.114 1.00 66.56 113 ALA A O 1
ATOM 906 N N . GLU A 1 114 ? 12.451 -1.359 8.024 1.00 70.00 114 GLU A N 1
ATOM 907 C CA . GLU A 1 114 ? 13.301 -2.555 7.931 1.00 70.00 114 GLU A CA 1
ATOM 908 C C . GLU A 1 114 ? 12.475 -3.857 7.868 1.00 70.00 114 GLU A C 1
ATOM 910 O O . GLU A 1 114 ? 11.351 -3.900 8.380 1.00 70.00 114 GLU A O 1
ATOM 915 N N . PRO A 1 115 ? 12.959 -4.939 7.223 1.00 73.62 115 PRO A N 1
ATOM 916 C CA . PRO A 1 115 ? 12.325 -6.256 7.331 1.00 73.62 115 PRO A CA 1
ATOM 917 C C . PRO A 1 115 ? 12.051 -6.628 8.796 1.00 73.62 115 PRO A C 1
ATOM 919 O O . PRO A 1 115 ? 12.902 -6.446 9.661 1.00 73.62 115 PRO A O 1
ATOM 922 N N . GLY A 1 116 ? 10.843 -7.117 9.088 1.00 74.06 116 GLY A N 1
ATOM 923 C CA . GLY A 1 116 ? 10.426 -7.410 10.462 1.00 74.06 116 GLY A CA 1
ATOM 924 C C . GLY A 1 116 ? 10.017 -6.192 11.302 1.00 74.06 116 GLY A C 1
ATOM 925 O O . GLY A 1 116 ? 9.559 -6.385 12.429 1.00 74.06 116 GLY A O 1
ATOM 926 N N . TYR A 1 117 ? 10.101 -4.959 10.777 1.00 82.31 117 TYR A N 1
ATOM 927 C CA . TYR A 1 117 ? 9.524 -3.782 11.433 1.00 82.31 117 TYR A CA 1
ATOM 928 C C . TYR A 1 117 ? 8.042 -4.019 11.738 1.00 82.31 117 TYR A C 1
ATOM 930 O O . TYR A 1 117 ? 7.299 -4.520 10.887 1.00 82.31 117 TYR A O 1
ATOM 938 N N . ARG A 1 118 ? 7.617 -3.660 12.952 1.00 86.94 118 ARG A N 1
ATOM 939 C CA . ARG A 1 118 ? 6.249 -3.878 13.426 1.00 86.94 118 ARG A CA 1
ATOM 940 C C . ARG A 1 118 ? 5.479 -2.569 13.402 1.00 86.94 118 ARG A C 1
ATOM 942 O O . ARG A 1 118 ? 5.881 -1.598 14.035 1.00 86.94 118 ARG A O 1
ATOM 949 N N . PHE A 1 119 ? 4.365 -2.571 12.690 1.00 90.94 119 PHE A N 1
ATOM 950 C CA . PHE A 1 119 ? 3.407 -1.479 12.688 1.00 90.94 119 PHE A CA 1
ATOM 951 C C . PHE A 1 119 ? 2.393 -1.699 13.813 1.00 90.94 119 PHE A C 1
ATOM 953 O O . PHE A 1 119 ? 1.950 -2.840 13.999 1.00 90.94 119 PHE A O 1
ATOM 960 N N . PRO A 1 120 ? 2.019 -0.650 14.563 1.00 95.00 120 PRO A N 1
ATOM 961 C CA . PRO A 1 120 ? 0.948 -0.751 15.541 1.00 95.00 120 PRO A CA 1
ATOM 962 C C . PRO A 1 120 ? -0.399 -0.940 14.833 1.00 95.00 120 PRO A C 1
ATOM 964 O O . PRO A 1 120 ? -0.663 -0.347 13.787 1.00 95.00 120 PRO A O 1
ATOM 967 N N . GLY A 1 121 ? -1.243 -1.787 15.407 1.00 96.00 121 GLY A N 1
ATOM 968 C CA . GLY A 1 121 ? -2.666 -1.869 15.104 1.00 96.00 121 GLY A CA 1
ATOM 969 C C . GLY A 1 121 ? -3.478 -1.071 16.122 1.00 96.00 121 GLY A C 1
ATOM 970 O O . GLY A 1 121 ? -2.948 -0.587 17.121 1.00 96.00 121 GLY A O 1
ATOM 971 N N . HIS A 1 122 ? -4.784 -0.960 15.882 1.00 97.25 122 HIS A N 1
ATOM 972 C CA . HIS A 1 122 ? -5.713 -0.323 16.815 1.00 97.25 122 HIS A CA 1
ATOM 973 C C . HIS A 1 122 ? -6.941 -1.229 17.053 1.00 97.25 122 HIS A C 1
ATOM 975 O O . HIS A 1 122 ? -8.014 -0.964 16.501 1.00 97.25 122 HIS A O 1
ATOM 981 N N . PRO A 1 123 ? -6.810 -2.301 17.865 1.00 97.12 123 PRO A N 1
ATOM 982 C CA . PRO A 1 123 ? -7.833 -3.342 18.022 1.00 97.12 123 PRO A CA 1
ATOM 983 C C . PRO A 1 123 ? -9.221 -2.827 18.396 1.00 97.12 123 PRO A C 1
ATOM 985 O O . PRO A 1 123 ? -10.209 -3.286 17.837 1.00 97.12 123 PRO A O 1
ATOM 988 N N . GLU A 1 124 ? -9.302 -1.854 19.308 1.00 96.06 124 GLU A N 1
ATOM 989 C CA . GLU A 1 124 ? -10.582 -1.316 19.781 1.00 96.06 124 GLU A CA 1
ATOM 990 C C . GLU A 1 124 ? -11.387 -0.690 18.631 1.00 96.06 124 GLU A C 1
ATOM 992 O O . GLU A 1 124 ? -12.509 -1.112 18.358 1.00 96.06 124 GLU A O 1
ATOM 997 N N . LEU A 1 125 ? -10.781 0.248 17.893 1.00 96.12 125 LEU A N 1
ATOM 998 C CA . LEU A 1 125 ? -11.366 0.815 16.675 1.00 96.12 125 LEU A CA 1
ATOM 999 C C . LEU A 1 125 ? -11.667 -0.262 15.626 1.00 96.12 125 LEU A C 1
ATOM 1001 O O . LEU A 1 125 ? -12.746 -0.249 15.047 1.00 96.12 125 LEU A O 1
ATOM 1005 N N . ALA A 1 126 ? -10.744 -1.194 15.377 1.00 96.31 126 ALA A N 1
ATOM 1006 C CA . ALA A 1 126 ? -10.931 -2.228 14.361 1.00 96.31 126 ALA A CA 1
ATOM 1007 C C . ALA A 1 126 ? -12.143 -3.129 14.654 1.00 96.31 126 ALA A C 1
ATOM 1009 O O . ALA A 1 126 ? -12.908 -3.437 13.746 1.00 96.31 126 ALA A O 1
ATOM 1010 N N . VAL A 1 127 ? -12.352 -3.509 15.919 1.00 96.50 127 VAL A N 1
ATOM 1011 C CA . VAL A 1 127 ? -13.539 -4.258 16.357 1.00 96.50 127 VAL A CA 1
ATOM 1012 C C . VAL A 1 127 ? -14.796 -3.393 16.259 1.00 96.50 127 VAL A C 1
ATOM 1014 O O . VAL A 1 127 ? -15.828 -3.882 15.809 1.00 96.50 127 VAL A O 1
ATOM 1017 N N . HIS A 1 128 ? -14.717 -2.109 16.615 1.00 95.31 128 HIS A N 1
ATOM 1018 C CA . HIS A 1 128 ? -15.845 -1.184 16.490 1.00 95.31 128 HIS A CA 1
ATOM 1019 C C . HIS A 1 128 ? -16.301 -0.980 15.034 1.00 95.31 128 HIS A C 1
ATOM 1021 O O . HIS A 1 128 ? -17.484 -0.795 14.784 1.00 95.31 128 HIS A O 1
ATOM 1027 N N . LEU A 1 129 ? -15.393 -1.063 14.055 1.00 93.62 129 LEU A N 1
ATOM 1028 C CA . LEU A 1 129 ? -15.737 -0.991 12.626 1.00 93.62 129 LEU A CA 1
ATOM 1029 C C . LEU A 1 129 ? -16.528 -2.211 12.115 1.00 93.62 129 LEU A C 1
ATOM 1031 O O . LEU A 1 129 ? -17.046 -2.165 11.001 1.00 93.62 129 LEU A O 1
ATOM 1035 N N . LEU A 1 130 ? -16.596 -3.299 12.889 1.00 92.62 130 LEU A N 1
ATOM 1036 C CA . LEU A 1 130 ? -17.319 -4.523 12.527 1.00 92.62 130 LEU A CA 1
ATOM 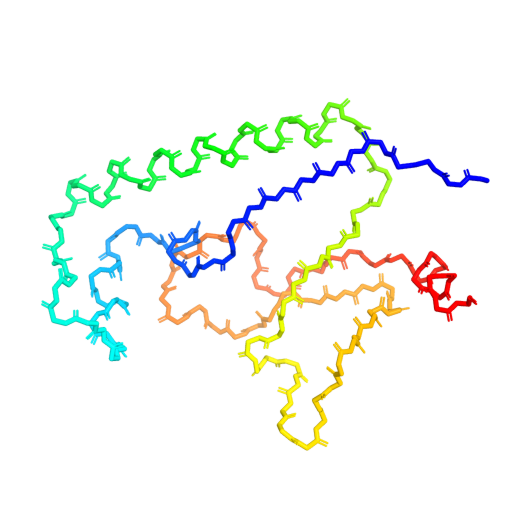1037 C C . LEU A 1 130 ? -18.744 -4.589 13.098 1.00 92.62 130 LEU A C 1
ATOM 1039 O O . LEU A 1 130 ? -19.482 -5.505 12.732 1.00 92.62 130 LEU A O 1
ATOM 1043 N N . SER A 1 131 ? -19.113 -3.679 14.006 1.00 85.12 131 SER A N 1
ATOM 1044 C CA . SER A 1 131 ? -20.439 -3.621 14.644 1.00 85.12 131 SER A CA 1
ATOM 1045 C C . SER A 1 131 ? -21.372 -2.654 13.935 1.00 85.12 131 SER A C 1
ATOM 1047 O O . SER A 1 131 ? -22.561 -3.006 13.779 1.00 85.12 131 SER A O 1
#

Foldseek 3Di:
DDDDQDDDDDDPPQLLFADLVCVLVVQVVDDDDPPDDDDDSVVSNVVNVVSVVVVVVVVVVVVVSVDPDDDDDDDDPCPPDDPVGHDPDDFDQDQKDFAALPQDPDPHTRDPADHRRIDGDDNVVSVVVVD

Secondary structure (DSSP, 8-state):
-------------GGGTS-GGGHHHHHHTS---TT-----HHHHHHHHHHHHHHHHHHHHHHHHT--S---------SSS-BTTB--S-----SSEEE---SPPSSTT-S-SSPTT-EEEP-HHHHHHTT-

Radius of gyration: 17.72 Å; chains: 1; bounding box: 38×40×47 Å

pLDDT: mean 87.42, std 13.59, range [39.88, 98.25]

Sequence (131 aa):
MATIVGTFFHSHGGTTSLPPELWVERRNARPIRADVPNESLEVNISKANRTHEGFRVLRERIAELEPDVLVIFSDDQLECFDFNNYPAFAVYVGDSYAKSPREPRTAEIGRHAEPGYRFPGHPELAVHLLS